Protein AF-A0A965HKH0-F1 (afdb_monomer)

Radius of gyration: 16.08 Å; Cα contacts (8 Å, |Δi|>4): 166; chains: 1; bounding box: 34×50×38 Å

pLDDT: mean 89.98, std 14.39, range [43.97, 98.56]

Foldseek 3Di:
DDDDDDDDDDDPVLVVVLVVLLVVCLVVQPAADDAAKEKAKEFADAADPPDDDQAKAADPDDPDQVSVVVSNLVSVCVSRNHVHSVSYPHYHYGYIYHGPPGDTDMDMDMDHD

Solvent-accessible surface area (backbone atoms only — not comparable to full-atom values): 6684 Å² total; per-residue (Å²): 136,84,83,89,84,84,78,84,77,87,54,72,68,56,57,56,50,25,52,52,47,22,64,72,46,35,86,73,38,84,62,62,52,83,64,50,23,33,47,35,37,39,41,28,37,77,58,59,86,86,62,80,69,60,56,66,42,84,46,98,54,84,74,52,70,65,71,54,48,52,49,48,46,55,13,41,34,77,30,38,44,26,84,52,67,83,32,55,78,45,64,54,80,48,49,26,23,26,24,76,90,48,74,59,48,76,46,78,47,78,43,83,107

Nearest PDB structures (foldseek):
  2h8c-assembly2_D  TM=7.850E-01  e=2.850E-06  Escherichia coli
  1q8r-assembly1_B  TM=8.062E-01  e=9.392E-06  Escherichia coli
  2h8e-assembly1_A  TM=7.498E-01  e=8.226E-06  Escherichia coli
  2h8c-assembly2_C  TM=7.920E-01  e=1.146E-05  Escherichia coli
  1q8r-assembly1_A  TM=7.462E-01  e=2.222E-05  Escherichia coli

Mean predicted aligned error: 6.05 Å

Secondary structure (DSSP, 8-state):
-PPPP--PPPPHHHHHHHHHHHHHHHTT--S-B-S-EEEEEEEEEPPPTT---SS-EE---SSPHHHHHHHHHHHHHHTTSBS-GGGEEE--EEEEEPPTTPPPEEEEEEEE-

Structure (mmCIF, N/CA/C/O backbone):
data_AF-A0A965HKH0-F1
#
_entry.id   AF-A0A965HKH0-F1
#
loop_
_atom_site.group_PDB
_atom_site.id
_atom_site.type_symbol
_atom_site.label_atom_id
_atom_site.label_alt_id
_atom_site.label_comp_id
_atom_site.label_asym_id
_atom_site.label_entity_id
_atom_site.label_seq_id
_atom_site.pdbx_PDB_ins_code
_atom_site.Cartn_x
_atom_site.Cartn_y
_atom_site.Cartn_z
_atom_site.occupancy
_atom_site.B_iso_or_equiv
_atom_site.auth_seq_id
_atom_site.auth_comp_id
_atom_site.auth_asym_id
_atom_site.auth_atom_id
_atom_site.pdbx_PDB_model_num
ATOM 1 N N . MET A 1 1 ? -1.987 -38.718 -3.101 1.00 46.09 1 MET A N 1
ATOM 2 C CA . MET A 1 1 ? -2.308 -37.330 -2.699 1.00 46.09 1 MET A CA 1
ATOM 3 C C . MET A 1 1 ? -1.262 -36.875 -1.693 1.00 46.09 1 MET A C 1
ATOM 5 O O . MET A 1 1 ? -1.150 -37.505 -0.653 1.00 46.09 1 MET A O 1
ATOM 9 N N . ALA A 1 2 ? -0.439 -35.874 -2.017 1.00 47.94 2 ALA A N 1
ATOM 10 C CA . ALA A 1 2 ? 0.545 -35.334 -1.072 1.00 47.94 2 ALA A CA 1
ATOM 11 C C . ALA A 1 2 ? -0.121 -34.291 -0.148 1.00 47.94 2 ALA A C 1
ATOM 13 O O . ALA A 1 2 ? -0.967 -33.537 -0.632 1.00 47.94 2 ALA A O 1
ATOM 14 N N . PRO A 1 3 ? 0.227 -34.229 1.151 1.00 62.06 3 PRO A N 1
ATOM 15 C CA . PRO A 1 3 ? -0.425 -33.327 2.091 1.00 62.06 3 PRO A CA 1
ATOM 16 C C . PRO A 1 3 ? 0.037 -31.875 1.912 1.00 62.06 3 PRO A C 1
ATOM 18 O O . PRO A 1 3 ? 1.215 -31.589 1.681 1.00 62.06 3 PRO A O 1
ATOM 21 N N . TRP A 1 4 ? -0.916 -30.957 2.055 1.00 52.53 4 TRP A N 1
ATOM 22 C CA . TRP A 1 4 ? -0.714 -29.511 2.083 1.00 52.53 4 TRP A CA 1
ATOM 23 C C . TRP A 1 4 ? 0.180 -29.112 3.270 1.00 52.53 4 TRP A C 1
ATOM 25 O O . TRP A 1 4 ? -0.159 -29.382 4.421 1.00 52.53 4 TRP A O 1
ATOM 35 N N . ARG A 1 5 ? 1.331 -28.472 3.012 1.00 49.81 5 ARG A N 1
ATOM 36 C CA . ARG A 1 5 ? 2.206 -27.907 4.059 1.00 49.81 5 ARG A CA 1
ATOM 37 C C . ARG A 1 5 ? 1.890 -26.421 4.274 1.00 49.81 5 ARG A C 1
ATOM 39 O O . ARG A 1 5 ? 1.932 -25.646 3.324 1.00 49.81 5 ARG A O 1
ATOM 46 N N . LEU A 1 6 ? 1.680 -26.015 5.528 1.00 43.97 6 LEU A N 1
ATOM 47 C CA . LEU A 1 6 ? 1.648 -24.619 6.000 1.00 43.97 6 LEU A CA 1
ATOM 48 C C . LEU A 1 6 ? 2.738 -24.404 7.069 1.00 43.97 6 LEU A C 1
ATOM 50 O O . LEU A 1 6 ? 3.122 -25.368 7.727 1.00 43.97 6 LEU A O 1
ATOM 54 N N . PRO A 1 7 ? 3.145 -23.159 7.369 1.00 47.53 7 PRO A N 1
ATOM 55 C CA . PRO A 1 7 ? 3.683 -22.140 6.474 1.00 47.53 7 PRO A CA 1
ATOM 56 C C . PRO A 1 7 ? 5.145 -21.798 6.845 1.00 47.53 7 PRO A C 1
ATO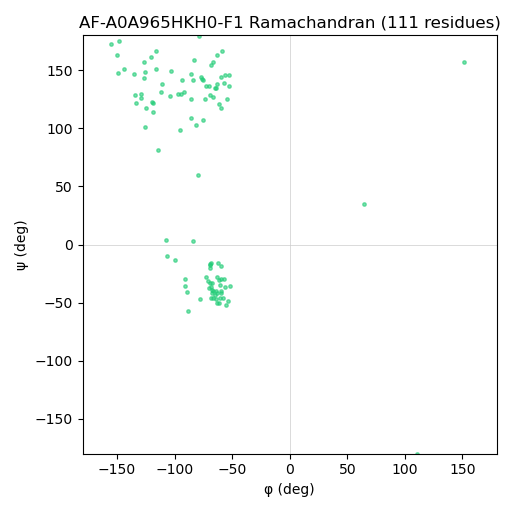M 58 O O . PRO A 1 7 ? 5.647 -22.141 7.914 1.00 47.53 7 PRO A O 1
ATOM 61 N N . LYS A 1 8 ? 5.850 -21.094 5.951 1.00 47.75 8 LYS A N 1
ATOM 62 C CA . LYS A 1 8 ? 7.179 -20.534 6.248 1.00 47.75 8 LYS A CA 1
ATOM 63 C C . LYS A 1 8 ? 7.056 -19.467 7.342 1.00 47.75 8 LYS A C 1
ATOM 65 O O . LYS A 1 8 ? 6.167 -18.622 7.283 1.00 47.75 8 LYS A O 1
ATOM 70 N N . THR A 1 9 ? 7.956 -19.516 8.319 1.00 46.03 9 THR A N 1
ATOM 71 C CA . THR A 1 9 ? 8.078 -18.554 9.420 1.00 46.03 9 THR A CA 1
ATOM 72 C C . THR A 1 9 ? 8.178 -17.109 8.916 1.00 46.03 9 THR A C 1
ATOM 74 O O . THR A 1 9 ? 8.749 -16.836 7.858 1.00 46.03 9 THR A O 1
ATOM 77 N N . ALA A 1 10 ? 7.612 -16.167 9.680 1.00 50.94 10 ALA A N 1
ATOM 78 C CA . ALA A 1 10 ? 7.646 -14.743 9.359 1.00 50.94 10 ALA A CA 1
ATOM 79 C C . ALA A 1 10 ? 9.096 -14.235 9.277 1.00 50.94 10 ALA A C 1
ATOM 81 O O . ALA A 1 10 ? 9.838 -14.255 10.260 1.00 50.94 10 ALA A O 1
ATOM 82 N N . ASN A 1 11 ? 9.488 -13.771 8.092 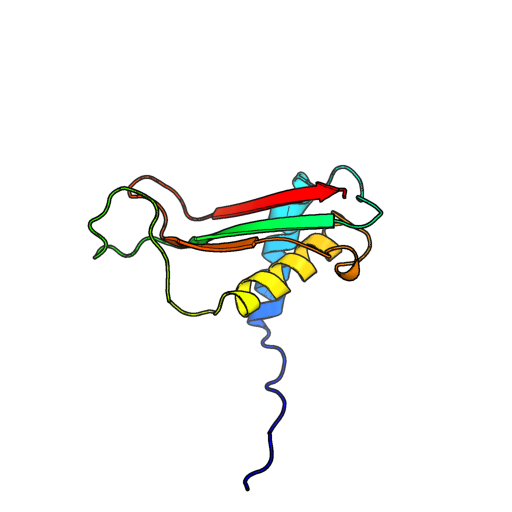1.00 57.97 11 ASN A N 1
ATOM 83 C CA . ASN A 1 11 ? 10.826 -13.266 7.809 1.00 57.97 11 ASN A CA 1
ATOM 84 C C . ASN A 1 11 ? 11.059 -11.920 8.530 1.00 57.97 11 ASN A C 1
ATOM 86 O O . ASN A 1 11 ? 10.197 -11.039 8.514 1.00 57.97 11 ASN A O 1
ATOM 90 N N . SER A 1 12 ? 12.229 -11.726 9.144 1.00 58.75 12 SER A N 1
ATOM 91 C CA . SER A 1 12 ? 12.616 -10.484 9.839 1.00 58.75 12 SER A CA 1
ATOM 92 C C . SER A 1 12 ? 12.560 -9.250 8.926 1.00 58.75 12 SER A C 1
ATOM 94 O O . SER A 1 12 ? 12.223 -8.155 9.382 1.00 58.75 12 SER A O 1
ATOM 96 N N . ALA A 1 13 ? 12.781 -9.443 7.621 1.00 62.91 13 ALA A N 1
ATOM 97 C CA . ALA A 1 13 ? 12.630 -8.418 6.590 1.00 62.91 13 ALA A CA 1
ATOM 98 C C . ALA A 1 13 ? 11.198 -7.849 6.500 1.00 62.91 13 ALA A C 1
ATOM 100 O O . ALA A 1 13 ? 11.025 -6.650 6.281 1.00 62.91 13 ALA A O 1
ATOM 101 N N . SER A 1 14 ? 10.168 -8.671 6.733 1.00 72.06 14 SER A N 1
ATOM 102 C CA . S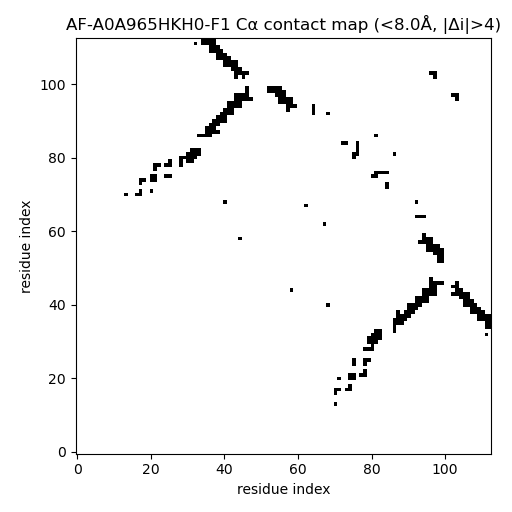ER A 1 14 ? 8.766 -8.230 6.700 1.00 72.06 14 SER A CA 1
ATOM 103 C C . SER A 1 14 ? 8.453 -7.263 7.844 1.00 72.06 14 SER A C 1
ATOM 105 O O . SER A 1 14 ? 7.784 -6.257 7.634 1.00 72.06 14 SER A O 1
ATOM 107 N N . LYS A 1 15 ? 9.003 -7.501 9.043 1.00 78.56 15 LYS A N 1
ATOM 108 C CA . LYS A 1 15 ? 8.826 -6.603 10.199 1.00 78.56 15 LYS A CA 1
ATOM 109 C C . LYS A 1 15 ? 9.492 -5.244 9.981 1.00 78.56 15 LYS A C 1
ATOM 111 O O . LYS A 1 15 ? 8.918 -4.219 10.341 1.00 78.56 15 LYS A O 1
ATOM 116 N N . ALA A 1 16 ? 10.686 -5.223 9.387 1.00 84.81 16 ALA A N 1
ATOM 117 C CA . ALA A 1 16 ? 11.375 -3.976 9.054 1.00 84.81 16 ALA A CA 1
ATOM 118 C C . ALA A 1 16 ? 10.593 -3.152 8.016 1.00 84.81 16 ALA A C 1
ATOM 120 O O . ALA A 1 16 ? 10.479 -1.936 8.161 1.00 84.81 16 ALA A O 1
ATOM 121 N N . TYR A 1 17 ? 10.002 -3.818 7.018 1.00 86.75 17 TYR A N 1
ATOM 122 C CA . TYR A 1 17 ? 9.145 -3.175 6.022 1.00 86.75 17 TYR A CA 1
ATOM 123 C C . TYR A 1 17 ? 7.875 -2.574 6.641 1.00 86.75 17 TYR A C 1
ATOM 125 O O . TYR A 1 17 ? 7.575 -1.409 6.407 1.00 86.75 17 TYR A O 1
ATOM 133 N N . VAL A 1 18 ? 7.171 -3.313 7.503 1.00 89.31 18 VAL A N 1
ATOM 134 C CA . VAL A 1 18 ? 5.991 -2.783 8.214 1.00 89.31 18 VAL A CA 1
ATOM 135 C C . VAL A 1 18 ? 6.360 -1.547 9.035 1.00 89.31 18 VAL A C 1
ATOM 137 O O . VAL A 1 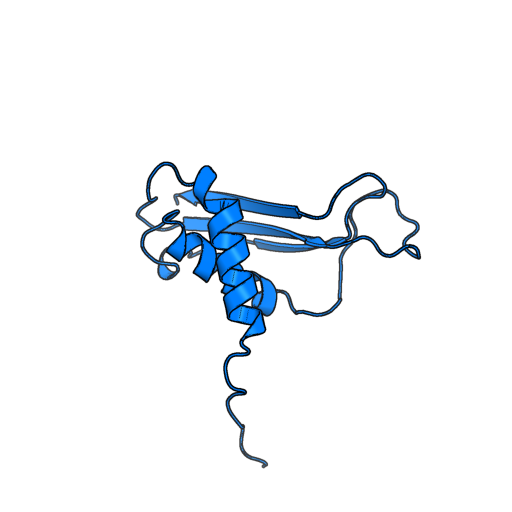18 ? 5.695 -0.522 8.935 1.00 89.31 18 VAL A O 1
ATOM 140 N N . ARG A 1 19 ? 7.468 -1.586 9.787 1.00 90.88 19 ARG A N 1
ATOM 141 C CA . ARG A 1 19 ? 7.923 -0.431 10.582 1.00 90.88 19 ARG A CA 1
ATOM 142 C C . ARG A 1 19 ? 8.199 0.810 9.732 1.00 90.88 19 ARG A C 1
ATOM 144 O O . ARG A 1 19 ? 7.859 1.913 10.157 1.00 90.88 19 ARG A O 1
ATOM 151 N N . SER A 1 20 ? 8.800 0.655 8.550 1.00 91.31 20 SER A N 1
ATOM 152 C CA . SER A 1 20 ? 9.055 1.802 7.671 1.00 91.31 20 SER A CA 1
ATOM 153 C C . SER A 1 20 ? 7.758 2.387 7.107 1.00 91.31 20 SER A C 1
ATOM 155 O O . SER A 1 20 ? 7.627 3.609 7.036 1.00 91.31 20 SER A O 1
ATOM 157 N N . LEU A 1 21 ? 6.771 1.541 6.794 1.00 94.38 21 LEU A N 1
ATOM 158 C CA . LEU A 1 21 ? 5.436 1.978 6.385 1.00 94.38 21 LEU A CA 1
ATOM 159 C C . LEU A 1 21 ? 4.700 2.713 7.510 1.00 94.38 21 LEU A C 1
ATOM 161 O O . LEU A 1 21 ? 4.127 3.772 7.255 1.00 94.38 21 LEU A O 1
ATOM 165 N N . VAL A 1 22 ? 4.756 2.211 8.749 1.00 94.31 22 VAL A N 1
ATOM 166 C CA . VAL A 1 22 ? 4.183 2.896 9.923 1.00 94.31 22 VAL A CA 1
ATOM 167 C C . VAL A 1 22 ? 4.772 4.297 10.032 1.00 94.31 22 VAL A C 1
ATOM 169 O O . VAL A 1 22 ? 4.036 5.278 10.057 1.00 94.31 22 VAL A O 1
ATOM 172 N N . PHE A 1 23 ? 6.102 4.413 10.020 1.00 93.19 23 PHE A N 1
ATOM 173 C CA . PHE A 1 23 ? 6.772 5.707 10.134 1.00 93.19 23 PHE A CA 1
ATOM 174 C C . PHE A 1 23 ? 6.393 6.668 8.996 1.00 93.19 23 PHE A C 1
ATOM 176 O O . PHE A 1 23 ? 6.058 7.825 9.245 1.00 93.19 23 PHE A O 1
ATOM 183 N N . ALA A 1 24 ? 6.395 6.191 7.747 1.00 92.81 24 ALA A N 1
ATOM 184 C CA . ALA A 1 24 ? 6.085 7.014 6.581 1.00 92.81 24 ALA A CA 1
ATOM 185 C C . ALA A 1 24 ? 4.619 7.484 6.535 1.00 92.81 24 ALA A C 1
ATOM 187 O O . ALA A 1 24 ? 4.346 8.580 6.027 1.00 92.81 24 ALA A O 1
ATOM 188 N N . SER A 1 25 ? 3.697 6.659 7.042 1.00 93.31 25 SER A N 1
ATOM 189 C CA . SER A 1 25 ? 2.249 6.885 6.978 1.00 93.31 25 SER A CA 1
ATOM 190 C C . SER A 1 25 ? 1.691 7.645 8.181 1.00 93.31 25 SER A C 1
ATOM 192 O O . SER A 1 25 ? 0.743 8.406 8.009 1.00 93.31 25 SER A O 1
ATOM 194 N N . LYS A 1 26 ? 2.297 7.521 9.371 1.00 91.94 26 LYS A N 1
ATOM 195 C CA . LYS A 1 26 ? 1.788 8.092 10.633 1.00 91.94 26 LYS A CA 1
ATOM 196 C C . LYS A 1 26 ? 1.456 9.583 10.557 1.00 91.94 26 LYS A C 1
ATOM 198 O O . LYS A 1 26 ? 0.474 10.021 11.135 1.00 91.94 26 LYS A O 1
ATOM 203 N N . ARG A 1 27 ? 2.227 10.361 9.792 1.00 93.00 27 ARG A N 1
ATOM 204 C CA . ARG A 1 27 ? 1.980 11.801 9.571 1.00 93.00 27 ARG A CA 1
ATOM 205 C C . ARG A 1 27 ? 0.652 12.130 8.872 1.00 93.00 27 ARG A C 1
ATOM 207 O O . ARG A 1 27 ? 0.257 13.288 8.862 1.00 93.00 27 ARG A O 1
ATOM 214 N N . TYR A 1 28 ? 0.008 11.150 8.242 1.00 93.06 28 TYR A N 1
ATOM 215 C CA . TYR A 1 28 ? -1.279 11.313 7.563 1.00 93.06 28 TYR A CA 1
ATOM 216 C C . TYR A 1 28 ? -2.466 10.836 8.410 1.00 93.06 28 TYR A C 1
ATOM 218 O O . TYR A 1 28 ? -3.605 11.159 8.074 1.00 93.06 28 TYR A O 1
ATOM 226 N N . ALA A 1 29 ? -2.221 10.098 9.497 1.00 90.25 29 ALA A N 1
ATOM 227 C CA . ALA A 1 29 ? -3.259 9.689 10.432 1.00 90.25 29 ALA A CA 1
ATOM 228 C C . ALA A 1 29 ? -3.648 10.891 11.303 1.00 90.25 29 ALA A C 1
ATOM 230 O O . ALA A 1 29 ? -2.869 11.332 12.146 1.00 90.25 29 ALA A O 1
ATOM 231 N N . LYS A 1 30 ? -4.835 11.455 11.056 1.00 87.12 30 LYS A N 1
ATOM 232 C CA . LYS A 1 30 ? -5.391 12.552 11.866 1.00 87.12 30 LYS A CA 1
ATOM 233 C C . LYS A 1 30 ? -6.197 12.000 13.036 1.00 87.12 30 LYS A C 1
ATOM 235 O O . LYS A 1 30 ? -5.891 12.280 14.186 1.00 87.12 30 LYS A O 1
ATOM 240 N N . GLU A 1 31 ? -7.192 11.184 12.711 1.00 90.69 31 GLU A N 1
ATOM 241 C CA . GLU A 1 31 ? -8.102 10.526 13.644 1.00 90.69 31 GLU A CA 1
ATOM 242 C C . GLU A 1 31 ? -8.424 9.131 13.106 1.00 90.69 31 GLU A C 1
ATOM 244 O O . GLU A 1 31 ? -8.408 8.911 11.890 1.00 90.69 31 GLU A O 1
ATOM 249 N N . GLN A 1 32 ? -8.719 8.193 14.006 1.00 93.88 32 GLN A N 1
ATOM 250 C CA . GLN A 1 32 ? -9.131 6.853 13.606 1.00 93.88 32 GLN A CA 1
ATOM 251 C C . GLN A 1 32 ? -10.513 6.889 12.962 1.00 93.88 32 GLN A C 1
ATOM 253 O O . GLN A 1 32 ? -11.478 7.386 13.542 1.00 93.88 32 GLN A O 1
ATOM 258 N N . ILE A 1 33 ? -10.623 6.289 11.780 1.00 95.81 33 ILE A N 1
ATOM 259 C CA . ILE A 1 33 ? -11.908 6.122 11.109 1.00 95.81 33 ILE A CA 1
ATOM 260 C C . ILE A 1 33 ? -12.573 4.844 11.634 1.00 95.81 33 ILE A C 1
ATOM 262 O O . ILE A 1 33 ? -11.988 3.757 11.587 1.00 95.81 33 ILE A O 1
ATOM 266 N N . VAL A 1 34 ? -13.804 4.980 12.130 1.00 96.81 34 VAL A N 1
ATOM 267 C CA . VAL A 1 34 ? -14.612 3.880 12.683 1.00 96.81 34 VAL A CA 1
ATOM 268 C C . VAL A 1 34 ? -15.798 3.572 11.767 1.00 96.81 34 VAL A C 1
ATOM 270 O O . VAL A 1 34 ? -16.470 4.496 11.287 1.00 96.81 34 VAL A O 1
ATOM 273 N N . GLY A 1 35 ? -16.077 2.282 11.568 1.00 97.38 35 GLY A N 1
ATOM 274 C CA . GLY A 1 35 ? -17.130 1.752 10.694 1.00 97.38 35 GLY A CA 1
ATOM 275 C C . GLY A 1 35 ? -16.574 1.055 9.445 1.00 97.38 35 GLY A C 1
ATOM 276 O O . GLY A 1 35 ? -15.358 0.988 9.289 1.00 97.38 35 GLY A O 1
ATOM 277 N N . PRO A 1 36 ? -17.438 0.527 8.558 1.00 98.25 36 PRO A N 1
ATOM 278 C CA . PRO A 1 36 ? -17.009 -0.142 7.332 1.00 98.25 36 PRO A CA 1
ATOM 279 C C . PRO A 1 36 ? -16.279 0.823 6.387 1.00 98.25 36 PRO A C 1
ATOM 281 O O . PRO A 1 36 ? -16.682 1.971 6.192 1.00 98.25 36 PRO A O 1
ATOM 284 N N . LEU A 1 37 ? -15.194 0.341 5.787 1.00 98.44 37 LEU A N 1
ATOM 285 C CA . LEU A 1 37 ? -14.293 1.114 4.943 1.00 98.44 37 LEU A CA 1
ATOM 286 C C . LEU A 1 37 ? -14.096 0.449 3.583 1.00 98.44 37 LEU A C 1
ATOM 288 O O . LEU A 1 37 ? -13.943 -0.769 3.469 1.00 98.44 37 LEU A O 1
ATOM 292 N N . ARG A 1 38 ? -13.986 1.292 2.557 1.00 98.25 38 ARG A N 1
ATOM 293 C CA . ARG A 1 38 ? -13.336 0.969 1.291 1.00 98.25 38 ARG A CA 1
ATOM 294 C C . ARG A 1 38 ? -11.895 1.482 1.315 1.00 98.25 38 ARG A C 1
ATOM 296 O O . ARG A 1 38 ? -11.669 2.652 1.621 1.00 98.25 38 ARG A O 1
ATOM 303 N N . CYS A 1 39 ? -10.933 0.629 0.969 1.00 98.12 39 CYS A N 1
ATOM 304 C CA . CYS A 1 39 ? -9.513 0.976 0.889 1.00 98.12 39 CYS A CA 1
ATOM 305 C C . CYS A 1 39 ? -8.953 0.616 -0.493 1.00 98.12 39 CYS A C 1
ATOM 307 O O . CYS A 1 39 ? -8.670 -0.548 -0.771 1.00 98.12 39 CYS A O 1
ATOM 309 N N . ASP A 1 40 ? -8.802 1.615 -1.363 1.0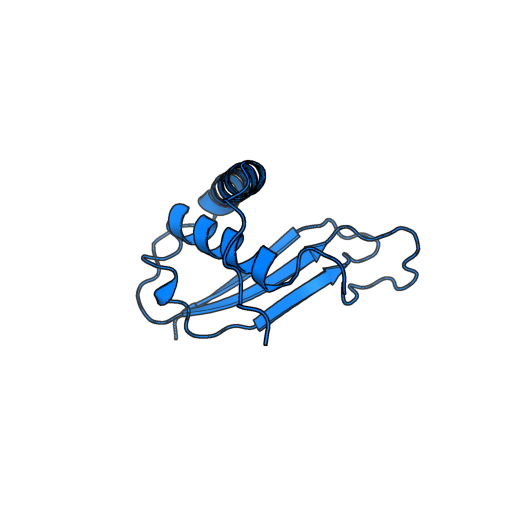0 98.56 40 ASP A N 1
ATOM 310 C CA . ASP A 1 40 ? -8.190 1.449 -2.681 1.00 98.56 40 ASP A CA 1
ATOM 311 C C . ASP A 1 40 ? -6.683 1.726 -2.602 1.00 98.56 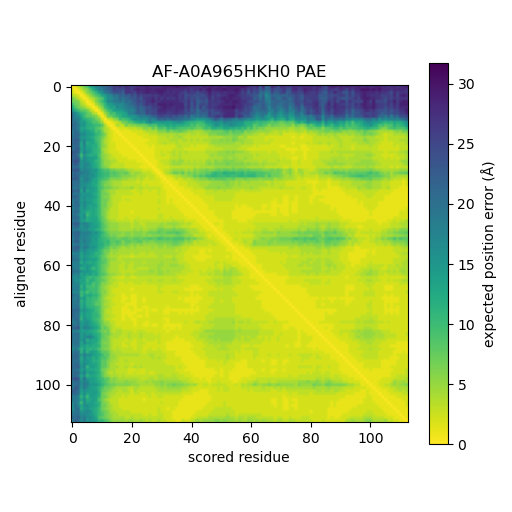40 ASP A C 1
ATOM 313 O O . ASP A 1 40 ? -6.254 2.754 -2.066 1.00 98.56 40 ASP A O 1
ATOM 317 N N . VAL A 1 41 ? -5.870 0.822 -3.153 1.00 98.44 41 VAL A N 1
ATOM 318 C CA . VAL A 1 41 ? -4.406 0.885 -3.060 1.00 98.44 41 VAL A CA 1
ATOM 319 C C . VAL A 1 41 ? -3.754 0.741 -4.432 1.00 98.44 41 VAL A C 1
ATOM 321 O O . VAL A 1 41 ? -3.995 -0.221 -5.159 1.00 98.44 41 VAL A O 1
ATOM 324 N N . THR A 1 42 ? -2.842 1.653 -4.769 1.00 98.44 42 THR A N 1
ATOM 325 C CA . THR A 1 42 ? -1.969 1.515 -5.943 1.00 98.44 42 THR A CA 1
ATOM 326 C C . THR A 1 42 ? -0.509 1.476 -5.513 1.00 98.44 42 THR A C 1
ATOM 328 O O . THR A 1 42 ? 0.051 2.460 -5.030 1.00 98.44 42 THR A O 1
ATOM 331 N N . PHE A 1 43 ? 0.134 0.330 -5.730 1.00 98.12 43 PHE A N 1
ATOM 332 C CA . PHE A 1 43 ? 1.575 0.178 -5.563 1.00 98.12 43 PHE A CA 1
ATOM 333 C C . PHE A 1 43 ? 2.288 0.606 -6.846 1.00 98.12 43 PHE A C 1
ATOM 335 O O . PHE A 1 43 ? 2.242 -0.105 -7.854 1.00 98.12 43 PHE A O 1
ATOM 342 N N . VAL A 1 44 ? 2.976 1.746 -6.799 1.00 97.94 44 VAL A N 1
ATOM 343 C CA . VAL A 1 44 ? 3.781 2.271 -7.905 1.00 97.94 44 VAL A CA 1
ATOM 344 C C . VAL A 1 44 ? 5.234 1.843 -7.703 1.00 97.94 44 VAL A C 1
ATOM 346 O O . VAL A 1 44 ? 5.991 2.422 -6.926 1.00 97.94 44 VAL A O 1
ATOM 349 N N . LEU A 1 45 ? 5.624 0.775 -8.390 1.00 96.81 45 LEU A N 1
ATOM 350 C CA . LEU A 1 45 ? 6.924 0.123 -8.287 1.00 96.81 45 LEU A CA 1
ATOM 351 C C . LEU A 1 45 ? 7.985 0.815 -9.144 1.00 96.81 45 LEU A C 1
ATOM 353 O O . LEU A 1 45 ? 7.693 1.478 -10.142 1.00 96.81 45 LEU A O 1
ATOM 357 N N . LYS A 1 46 ? 9.256 0.585 -8.797 1.00 96.56 46 LYS A N 1
ATOM 358 C CA . LYS A 1 46 ? 10.393 1.078 -9.579 1.00 96.56 46 LYS A CA 1
ATOM 359 C C . LYS A 1 46 ? 10.292 0.632 -11.033 1.00 96.56 46 LYS A C 1
ATOM 361 O O . LYS A 1 46 ? 10.204 -0.556 -11.340 1.00 96.56 46 LYS A O 1
ATOM 366 N N . ARG A 1 47 ? 10.352 1.619 -11.922 1.00 95.94 47 ARG A N 1
ATOM 367 C CA . ARG A 1 47 ? 10.337 1.420 -13.362 1.00 95.94 47 ARG A CA 1
ATOM 368 C C . ARG A 1 47 ? 11.609 0.695 -13.828 1.00 95.94 47 ARG A C 1
ATOM 370 O O . ARG A 1 47 ? 12.708 1.178 -13.546 1.00 95.94 47 ARG A O 1
ATOM 377 N N . PRO A 1 48 ? 11.500 -0.415 -14.579 1.00 95.62 48 PRO A N 1
ATOM 378 C CA . PRO A 1 48 ? 12.659 -1.036 -15.202 1.00 95.62 48 PRO A CA 1
ATOM 379 C C . PRO A 1 48 ? 13.085 -0.252 -16.452 1.00 95.62 48 PRO A C 1
ATOM 381 O O . PRO A 1 48 ? 12.244 0.223 -17.216 1.00 95.62 48 PRO A O 1
ATOM 384 N N . GLN A 1 49 ? 14.394 -0.173 -16.705 1.00 94.25 49 GLN A N 1
ATOM 385 C CA . GLN A 1 49 ? 14.961 0.593 -17.826 1.00 94.25 49 GLN A CA 1
ATOM 386 C C . GLN A 1 49 ? 14.462 0.116 -19.201 1.00 94.25 49 GLN A C 1
ATOM 388 O O . GLN A 1 49 ? 14.315 0.919 -20.116 1.00 94.25 49 GLN A O 1
ATOM 393 N N . ARG A 1 50 ? 14.133 -1.179 -19.333 1.00 93.88 50 ARG A N 1
ATOM 394 C CA . ARG A 1 50 ? 13.610 -1.783 -20.574 1.00 93.88 50 ARG A CA 1
ATOM 395 C C . ARG A 1 50 ? 12.206 -1.312 -20.970 1.00 93.88 50 ARG A C 1
ATOM 397 O O . ARG A 1 50 ? 11.768 -1.583 -22.085 1.00 93.88 50 ARG A O 1
ATOM 404 N N . LEU A 1 51 ? 11.458 -0.692 -20.055 1.00 94.31 51 LEU A N 1
ATOM 405 C CA . LEU A 1 51 ? 10.088 -0.276 -20.330 1.00 94.31 51 LEU A CA 1
ATOM 406 C C . LEU A 1 51 ? 10.106 0.948 -21.257 1.00 94.31 51 LEU A C 1
ATOM 408 O O . LEU A 1 51 ? 10.743 1.953 -20.939 1.00 94.31 51 LEU A O 1
ATOM 412 N N . LYS A 1 52 ? 9.400 0.874 -22.392 1.00 92.75 52 LYS A N 1
ATOM 413 C CA . LYS A 1 52 ? 9.371 1.947 -23.406 1.00 92.75 52 LYS A CA 1
ATOM 414 C C . LYS A 1 52 ? 8.234 2.958 -23.195 1.00 92.75 52 LYS A C 1
ATOM 416 O O . LYS A 1 52 ? 8.437 4.146 -23.406 1.00 92.75 52 LYS A O 1
ATOM 421 N N . ALA A 1 53 ? 7.067 2.507 -22.727 1.00 93.94 53 ALA A N 1
ATOM 422 C CA . ALA A 1 53 ? 5.870 3.342 -22.554 1.00 93.94 53 ALA A CA 1
ATOM 423 C C . ALA A 1 53 ? 6.068 4.450 -21.505 1.00 93.94 53 ALA A C 1
ATOM 425 O O . ALA A 1 53 ? 6.580 4.170 -20.427 1.00 93.94 53 ALA A O 1
ATOM 426 N N . SER A 1 54 ? 5.663 5.690 -21.778 1.00 93.56 54 SER A N 1
ATOM 427 C CA . SER A 1 54 ? 5.909 6.836 -20.883 1.00 93.56 54 SER A CA 1
ATOM 428 C C . SER A 1 54 ? 5.095 6.798 -19.585 1.00 93.56 54 SER A C 1
ATOM 430 O O . SER A 1 54 ? 5.624 7.163 -18.535 1.00 93.56 54 SER A O 1
ATOM 432 N N . GLY A 1 55 ? 3.840 6.346 -19.650 1.00 96.69 55 GLY A N 1
ATOM 433 C CA . GLY A 1 55 ? 2.928 6.270 -18.507 1.00 96.69 55 GLY A CA 1
ATOM 434 C C . GLY A 1 55 ? 3.172 5.076 -17.581 1.00 96.69 55 GLY A C 1
ATOM 435 O O . GLY A 1 55 ? 4.052 4.241 -17.821 1.00 96.69 55 GLY A O 1
ATOM 436 N N . ARG A 1 56 ? 2.354 4.991 -16.524 1.00 97.81 56 ARG A N 1
ATOM 437 C CA . ARG A 1 56 ? 2.288 3.813 -15.651 1.00 97.81 56 ARG A CA 1
ATOM 438 C C . ARG A 1 56 ? 1.881 2.580 -16.454 1.00 97.81 56 ARG A C 1
ATOM 440 O O . ARG A 1 56 ? 1.089 2.684 -17.388 1.00 97.81 56 ARG A O 1
ATOM 447 N N . GLN A 1 57 ? 2.427 1.418 -16.108 1.00 98.06 57 GLN A N 1
ATOM 448 C CA . GLN A 1 57 ? 2.154 0.145 -16.794 1.00 98.06 57 GLN A CA 1
ATOM 449 C C . GLN A 1 57 ? 1.921 -0.972 -15.776 1.00 98.06 57 GLN A C 1
ATOM 451 O O . GLN A 1 57 ? 2.580 -0.944 -14.740 1.00 98.06 57 GLN A O 1
ATOM 456 N N . PRO A 1 58 ? 1.065 -1.973 -16.042 1.00 97.69 58 PRO A N 1
ATOM 457 C CA . PRO A 1 58 ? 0.909 -3.125 -15.154 1.00 97.69 58 PRO A CA 1
ATOM 458 C C . PRO A 1 58 ? 2.249 -3.798 -14.826 1.00 97.69 58 PRO A C 1
ATOM 460 O O . PRO A 1 58 ? 3.086 -3.999 -15.707 1.00 97.69 58 PRO A O 1
ATOM 463 N N . ALA A 1 59 ? 2.453 -4.150 -13.554 1.00 97.12 59 ALA A N 1
ATOM 464 C CA . ALA A 1 59 ? 3.700 -4.735 -13.056 1.00 97.12 59 ALA A CA 1
ATOM 465 C C . ALA A 1 59 ? 3.511 -6.188 -12.569 1.00 97.12 59 ALA A C 1
ATOM 467 O O . ALA A 1 59 ? 3.409 -6.426 -11.358 1.00 97.12 59 ALA A O 1
ATOM 468 N N . PRO A 1 60 ? 3.496 -7.182 -13.482 1.00 96.06 60 PRO A N 1
ATOM 469 C CA . PRO A 1 60 ? 3.327 -8.598 -13.150 1.00 96.06 60 PRO A CA 1
ATOM 470 C C . PRO A 1 60 ? 4.641 -9.221 -12.638 1.00 96.06 60 PRO A C 1
ATOM 472 O O . PRO A 1 60 ? 5.194 -10.141 -13.232 1.00 96.06 60 PRO A O 1
ATOM 475 N N . VAL A 1 61 ? 5.185 -8.685 -11.544 1.00 94.88 61 VAL A N 1
ATOM 476 C CA . VAL A 1 61 ? 6.430 -9.157 -10.906 1.00 94.88 61 VAL A CA 1
ATOM 477 C C . VAL A 1 61 ? 6.221 -9.441 -9.430 1.00 94.88 61 VAL A C 1
ATOM 479 O O . VAL A 1 61 ? 5.328 -8.864 -8.824 1.00 94.88 61 VAL A O 1
ATOM 482 N N . ARG A 1 62 ? 7.053 -10.284 -8.816 1.00 92.31 62 ARG A N 1
ATOM 483 C CA . ARG A 1 62 ? 7.032 -10.476 -7.357 1.00 92.31 62 ARG A CA 1
ATOM 484 C C . ARG A 1 62 ? 7.482 -9.211 -6.604 1.00 92.31 62 ARG A C 1
ATOM 486 O O . ARG A 1 62 ? 8.239 -8.421 -7.170 1.00 92.31 62 ARG A O 1
ATOM 493 N N . PRO A 1 63 ? 7.095 -9.046 -5.325 1.00 90.50 63 PRO A N 1
ATOM 494 C CA . PRO A 1 63 ? 6.136 -9.863 -4.564 1.00 90.50 63 PRO A CA 1
ATOM 495 C C . PRO A 1 63 ? 4.701 -9.706 -5.082 1.00 90.50 63 PRO A C 1
ATOM 497 O O . PRO A 1 63 ? 4.371 -8.694 -5.696 1.00 90.50 63 PRO A O 1
ATOM 500 N N . ASP A 1 64 ? 3.858 -10.716 -4.873 1.00 91.94 64 ASP A N 1
ATOM 501 C CA . ASP A 1 64 ? 2.461 -10.713 -5.334 1.00 91.94 64 ASP A CA 1
ATOM 502 C C . ASP A 1 64 ? 1.638 -9.595 -4.679 1.00 91.94 64 ASP A C 1
ATOM 504 O O . ASP A 1 64 ? 2.047 -9.008 -3.678 1.00 91.94 64 ASP A O 1
ATOM 508 N N . ARG A 1 65 ? 0.480 -9.276 -5.263 1.00 94.25 65 ARG A N 1
ATOM 509 C CA . ARG A 1 65 ? -0.390 -8.184 -4.799 1.00 94.25 65 ARG A CA 1
ATOM 510 C C . ARG A 1 65 ? -0.729 -8.302 -3.315 1.00 94.25 65 ARG A C 1
ATOM 512 O O . ARG A 1 65 ? -0.527 -7.347 -2.574 1.00 94.25 65 ARG A O 1
ATOM 519 N N . ASP A 1 66 ? -1.157 -9.477 -2.880 1.00 92.19 66 ASP A N 1
ATOM 520 C CA . ASP A 1 66 ? -1.611 -9.679 -1.502 1.00 92.19 66 ASP A CA 1
ATOM 521 C C . ASP A 1 66 ? -0.430 -9.680 -0.512 1.00 92.19 66 ASP A C 1
ATOM 523 O O . ASP A 1 66 ? -0.553 -9.205 0.615 1.00 92.19 66 ASP A O 1
ATOM 527 N N . ASN A 1 67 ? 0.762 -10.076 -0.979 1.00 91.62 67 ASN A N 1
ATOM 528 C CA . ASN A 1 67 ? 2.015 -9.972 -0.223 1.00 91.62 67 ASN A CA 1
ATOM 529 C C . ASN A 1 67 ? 2.485 -8.520 -0.024 1.00 91.62 67 ASN A C 1
ATOM 531 O O . ASN A 1 67 ? 3.292 -8.264 0.867 1.00 91.62 67 ASN A O 1
ATOM 535 N N . LEU A 1 68 ? 2.015 -7.578 -0.848 1.00 93.94 68 LEU A N 1
ATOM 536 C CA . LEU A 1 68 ? 2.219 -6.140 -0.641 1.00 93.94 68 LEU A CA 1
ATOM 537 C C . LEU A 1 68 ? 1.105 -5.532 0.214 1.00 93.94 68 LEU A C 1
ATOM 539 O O . LEU A 1 68 ? 1.379 -4.708 1.084 1.00 93.94 68 LEU A O 1
ATOM 543 N N . LEU A 1 69 ? -0.141 -5.947 -0.029 1.00 95.56 69 LEU A N 1
ATOM 544 C CA . LEU A 1 69 ? -1.318 -5.401 0.638 1.00 95.56 69 LEU A CA 1
ATOM 545 C C . LEU A 1 69 ? -1.335 -5.727 2.133 1.00 95.56 69 LEU A C 1
ATOM 547 O O . LEU A 1 69 ? -1.552 -4.820 2.934 1.00 95.56 69 LEU A O 1
ATOM 551 N N . LYS A 1 70 ? -1.059 -6.980 2.520 1.00 92.81 70 LYS A N 1
ATOM 552 C CA . LYS A 1 70 ? -1.169 -7.387 3.927 1.00 92.81 70 LYS A CA 1
ATOM 553 C C . LYS A 1 70 ? -0.222 -6.597 4.850 1.00 92.81 70 LYS A C 1
ATOM 555 O O . LYS A 1 70 ? -0.715 -5.986 5.794 1.00 92.81 70 LYS A O 1
ATOM 560 N N . PRO A 1 71 ? 1.089 -6.469 4.556 1.00 94.62 71 PRO A N 1
ATOM 561 C CA . PRO A 1 71 ? 1.979 -5.638 5.370 1.00 94.62 71 PRO A CA 1
ATOM 562 C C . PRO A 1 71 ? 1.594 -4.153 5.402 1.00 94.62 71 PRO A C 1
ATOM 564 O O . PRO A 1 71 ? 1.866 -3.476 6.392 1.00 94.62 71 PRO A O 1
ATOM 567 N N . LEU A 1 72 ? 0.984 -3.629 4.332 1.00 96.19 72 LEU A N 1
ATOM 568 C CA . LEU A 1 72 ? 0.493 -2.252 4.306 1.00 96.19 72 LEU A CA 1
ATOM 569 C C . LEU A 1 72 ? -0.699 -2.068 5.249 1.00 96.19 72 LEU A C 1
ATOM 571 O O . LEU A 1 72 ? -0.705 -1.113 6.017 1.00 96.19 72 LEU A O 1
ATOM 575 N N . GLN A 1 73 ? -1.677 -2.974 5.229 1.00 96.25 73 GLN A N 1
ATOM 576 C CA . GLN A 1 73 ? -2.831 -2.921 6.134 1.00 96.25 73 GLN A CA 1
ATOM 577 C C . GLN A 1 73 ? -2.407 -3.065 7.600 1.00 96.25 73 GLN A C 1
ATOM 579 O O . GLN A 1 73 ? -2.847 -2.281 8.443 1.00 96.25 73 GLN A O 1
ATOM 584 N N . ASP A 1 74 ? -1.474 -3.976 7.892 1.00 95.25 74 ASP A N 1
ATOM 585 C CA . ASP A 1 74 ? -0.898 -4.123 9.233 1.00 95.25 74 ASP A CA 1
ATOM 586 C C . ASP A 1 74 ? -0.213 -2.818 9.687 1.00 95.25 74 ASP A C 1
ATOM 588 O O . ASP A 1 74 ? -0.368 -2.381 10.830 1.00 95.25 74 ASP A O 1
ATOM 592 N N . ALA A 1 75 ? 0.525 -2.161 8.783 1.00 96.00 75 ALA A N 1
ATOM 593 C CA . ALA A 1 75 ? 1.189 -0.892 9.065 1.00 96.00 75 ALA A CA 1
ATOM 594 C C . ALA A 1 75 ? 0.202 0.265 9.282 1.00 96.00 75 ALA A C 1
ATOM 596 O O . ALA A 1 75 ? 0.401 1.066 10.190 1.00 96.00 75 ALA A O 1
ATOM 597 N N . LEU A 1 76 ? -0.859 0.364 8.479 1.00 96.69 76 LEU A N 1
ATOM 598 C CA . LEU A 1 76 ? -1.868 1.421 8.614 1.00 96.69 76 LEU A CA 1
ATOM 599 C C . LEU A 1 76 ? -2.715 1.249 9.885 1.00 96.69 76 LEU A C 1
ATOM 601 O O . LEU A 1 76 ? -3.053 2.244 10.526 1.00 96.69 76 LEU A O 1
ATOM 605 N N . THR A 1 77 ? -2.959 0.004 10.307 1.00 96.62 77 THR A N 1
ATOM 606 C CA . THR A 1 77 ? -3.562 -0.312 11.613 1.00 96.62 77 THR A CA 1
ATOM 607 C C . THR A 1 77 ? -2.657 0.162 12.753 1.00 96.62 77 THR A C 1
ATOM 609 O O . THR A 1 77 ? -3.084 0.931 13.608 1.00 96.62 77 THR A O 1
ATOM 612 N N . GLN A 1 78 ? -1.365 -0.189 12.722 1.00 95.75 78 GLN A N 1
ATOM 613 C CA . GLN A 1 78 ? -0.379 0.283 13.711 1.00 95.75 78 GLN A CA 1
ATOM 614 C C . GLN A 1 78 ? -0.176 1.807 13.694 1.00 95.75 78 GLN A C 1
ATOM 616 O O . GLN A 1 78 ? 0.199 2.399 14.707 1.00 95.75 78 GLN A O 1
ATOM 621 N N . ALA A 1 79 ? -0.400 2.449 12.548 1.00 95.88 79 ALA A N 1
ATOM 622 C CA . ALA A 1 79 ? -0.346 3.897 12.387 1.00 95.88 79 ALA A CA 1
ATOM 623 C C . ALA A 1 79 ? -1.655 4.610 12.778 1.00 95.88 79 ALA A C 1
ATOM 625 O O . ALA A 1 79 ? -1.708 5.831 12.661 1.00 95.88 79 ALA A O 1
ATOM 626 N N . MET A 1 80 ? -2.666 3.888 13.278 1.00 96.19 80 MET A N 1
ATOM 627 C CA . MET A 1 80 ? -3.932 4.436 13.781 1.00 96.19 80 MET A CA 1
ATOM 628 C C . MET A 1 80 ? -4.795 5.128 12.707 1.00 96.19 80 MET A C 1
ATOM 630 O O . MET A 1 80 ? -5.484 6.101 13.000 1.00 96.19 80 MET A O 1
ATOM 634 N N . PHE A 1 81 ? -4.797 4.636 11.461 1.00 97.00 81 PHE A N 1
ATOM 635 C CA . PHE A 1 81 ? -5.755 5.106 10.439 1.00 97.00 81 PHE A CA 1
ATOM 636 C C . PHE A 1 81 ? -7.188 4.631 10.715 1.00 97.00 81 PHE A C 1
ATOM 638 O O . PHE A 1 81 ? -8.163 5.307 10.390 1.00 97.00 81 PHE A O 1
ATOM 645 N N . TRP A 1 82 ? -7.306 3.458 11.322 1.00 96.69 82 TRP A N 1
ATOM 646 C CA . TRP A 1 82 ? -8.546 2.800 11.708 1.00 96.69 82 TRP A CA 1
ATOM 647 C C . TRP A 1 82 ? -8.298 1.974 12.973 1.00 96.69 82 TRP A C 1
ATOM 649 O O . TRP A 1 82 ? -7.165 1.907 13.457 1.00 96.69 82 TRP A O 1
ATOM 659 N N . VAL A 1 83 ? -9.354 1.380 13.529 1.00 95.50 83 VAL A N 1
ATOM 660 C CA . VAL A 1 83 ? -9.257 0.569 14.754 1.00 95.50 83 VAL A CA 1
ATOM 661 C C . VAL A 1 83 ? -8.686 -0.814 14.452 1.00 95.50 83 VAL A C 1
ATOM 663 O O . VAL A 1 83 ? -7.768 -1.257 15.133 1.00 95.50 83 VAL A O 1
ATOM 666 N N . ASP A 1 84 ? -9.198 -1.466 13.409 1.00 94.62 84 ASP A N 1
ATOM 667 C CA . ASP A 1 84 ? -8.830 -2.827 13.019 1.00 94.62 84 ASP A CA 1
ATOM 668 C C . ASP A 1 84 ? -8.951 -2.989 11.492 1.00 94.62 84 ASP A C 1
ATOM 670 O O . ASP A 1 84 ? -9.795 -2.330 10.870 1.00 94.62 84 ASP A O 1
ATOM 674 N N . ASP A 1 85 ? -8.103 -3.817 10.870 1.00 93.75 85 ASP A N 1
ATOM 675 C CA . ASP A 1 85 ? -8.133 -4.038 9.417 1.00 93.75 85 ASP A CA 1
ATOM 676 C C . ASP A 1 85 ? -9.383 -4.809 8.959 1.00 93.75 85 ASP A C 1
ATOM 678 O O . ASP A 1 85 ? -9.765 -4.692 7.794 1.00 93.75 85 ASP A O 1
ATOM 682 N N . SER A 1 86 ? -10.103 -5.474 9.873 1.00 96.25 86 SER A N 1
ATOM 683 C CA . SER A 1 86 ? -11.444 -6.033 9.630 1.00 96.25 86 SER A CA 1
ATOM 684 C C . SER A 1 86 ? -12.494 -4.993 9.230 1.00 96.25 86 SER A C 1
ATOM 686 O O . SER A 1 86 ? -13.510 -5.350 8.635 1.00 96.25 86 SER A O 1
ATOM 688 N N . GLN A 1 87 ? -12.257 -3.702 9.492 1.00 98.00 87 GLN A N 1
ATOM 689 C CA . GLN A 1 87 ? -13.136 -2.638 9.008 1.00 98.00 87 GLN A CA 1
ATOM 690 C C . GLN A 1 87 ? -13.067 -2.467 7.481 1.00 98.00 87 GLN A C 1
ATOM 692 O O . GLN A 1 87 ? -13.966 -1.862 6.900 1.00 98.00 87 GLN A O 1
ATOM 697 N N . ILE A 1 88 ? -12.030 -2.977 6.805 1.00 97.62 88 ILE A N 1
ATOM 698 C CA . ILE A 1 88 ? -11.887 -2.886 5.348 1.00 97.62 88 ILE A CA 1
ATOM 699 C C . ILE A 1 88 ? -12.725 -3.983 4.688 1.00 97.62 88 ILE A C 1
ATOM 701 O O . ILE A 1 88 ? -12.319 -5.140 4.619 1.00 97.62 88 ILE A O 1
ATOM 705 N N . VAL A 1 89 ? -13.882 -3.603 4.151 1.00 98.12 89 VAL A N 1
ATOM 706 C CA . VAL A 1 89 ? -14.840 -4.537 3.531 1.00 98.12 89 VAL A CA 1
ATOM 707 C C . VAL A 1 89 ? -14.866 -4.449 2.003 1.00 98.12 89 VAL A C 1
ATOM 709 O O . VAL A 1 89 ? -15.473 -5.290 1.345 1.00 98.12 89 VAL A O 1
ATOM 712 N N . ALA A 1 90 ? -14.213 -3.439 1.421 1.00 97.88 90 ALA A N 1
ATOM 713 C CA . ALA A 1 90 ? -14.139 -3.239 -0.024 1.00 97.88 90 ALA A CA 1
ATOM 714 C C . ALA A 1 90 ? -12.831 -2.552 -0.446 1.00 97.88 90 ALA A C 1
ATOM 716 O O . ALA A 1 90 ? -12.161 -1.903 0.359 1.00 97.88 90 ALA A O 1
ATOM 717 N N . GLY A 1 91 ? -12.498 -2.634 -1.734 1.00 97.44 91 GLY A N 1
ATOM 718 C CA . GLY A 1 91 ? -11.380 -1.897 -2.322 1.00 97.44 91 GLY A CA 1
ATOM 719 C C . GLY A 1 91 ? -10.757 -2.598 -3.518 1.00 97.44 91 GLY A C 1
ATOM 720 O O . GLY A 1 91 ? -10.857 -3.815 -3.673 1.00 97.44 91 GLY A O 1
ATOM 721 N N . GLU A 1 92 ? -10.096 -1.817 -4.364 1.00 97.69 92 GLU A N 1
ATOM 722 C CA . GLU A 1 92 ? -9.271 -2.322 -5.454 1.00 97.69 92 GLU A CA 1
ATOM 723 C C . GLU A 1 92 ? -7.789 -2.223 -5.104 1.00 97.69 92 GLU A C 1
ATOM 725 O O . GLU A 1 92 ? -7.344 -1.346 -4.364 1.00 97.69 92 GLU A O 1
ATOM 730 N N . THR A 1 93 ? -6.986 -3.141 -5.639 1.00 98.06 93 THR A N 1
ATOM 731 C CA . THR A 1 93 ? -5.537 -3.092 -5.453 1.00 98.06 93 THR A CA 1
ATOM 732 C C . THR A 1 93 ? -4.815 -3.319 -6.770 1.00 98.06 93 THR A C 1
ATOM 734 O O . THR A 1 93 ? -4.940 -4.375 -7.394 1.00 98.06 93 THR A O 1
ATOM 737 N N . PHE A 1 94 ? -3.998 -2.3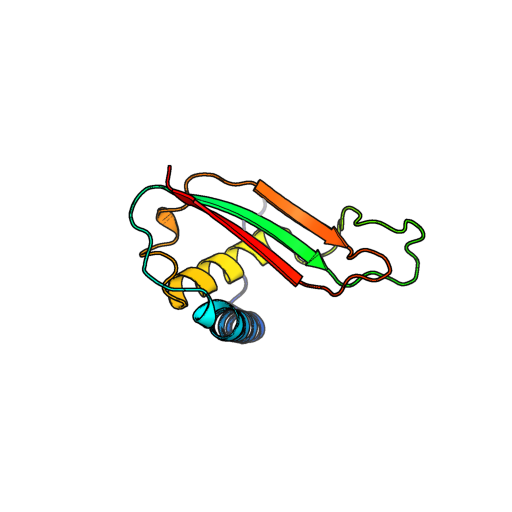41 -7.157 1.00 97.75 94 PHE A N 1
ATOM 738 C CA . PHE A 1 94 ? -3.216 -2.363 -8.387 1.00 97.75 94 PHE A CA 1
ATOM 739 C C . PHE A 1 94 ? -1.717 -2.366 -8.109 1.00 97.75 94 PHE A C 1
ATOM 741 O O . PHE A 1 94 ? -1.227 -1.812 -7.124 1.00 97.75 94 PHE A O 1
ATOM 748 N N . LYS A 1 95 ? -0.971 -2.967 -9.036 1.00 97.75 95 LYS A N 1
ATOM 749 C CA . LYS A 1 95 ? 0.487 -2.885 -9.086 1.00 97.75 95 LYS A CA 1
ATOM 750 C C . LYS A 1 95 ? 0.918 -2.374 -10.439 1.00 97.75 95 LYS A C 1
ATOM 752 O O . LYS A 1 95 ? 0.710 -3.039 -11.457 1.00 97.75 95 LYS A O 1
ATOM 757 N N . LEU A 1 96 ? 1.556 -1.218 -10.428 1.00 97.94 96 LEU A N 1
ATOM 758 C CA . LEU A 1 96 ? 1.992 -0.525 -11.623 1.00 97.94 96 LEU A CA 1
ATOM 759 C C . LEU A 1 96 ? 3.487 -0.236 -11.527 1.00 97.94 96 LEU A C 1
ATOM 761 O O . LEU A 1 96 ? 4.016 -0.015 -10.447 1.00 97.94 96 LEU A O 1
ATOM 765 N N . TYR A 1 97 ? 4.187 -0.215 -12.651 1.00 98.12 97 TYR A N 1
ATOM 766 C CA . TYR A 1 97 ? 5.476 0.449 -12.757 1.00 98.12 97 TYR A CA 1
ATOM 767 C C . TYR A 1 97 ? 5.254 1.953 -12.834 1.00 98.12 97 TYR A C 1
ATOM 769 O O . TYR A 1 97 ? 4.330 2.400 -13.516 1.00 98.12 97 TYR A O 1
ATOM 777 N N . ALA A 1 98 ? 6.139 2.714 -12.195 1.00 97.88 98 ALA A N 1
ATOM 778 C CA . ALA A 1 98 ? 6.168 4.163 -12.303 1.00 97.88 98 ALA A CA 1
ATOM 779 C C . ALA A 1 98 ? 6.289 4.625 -13.767 1.00 97.88 98 ALA A C 1
ATOM 781 O O . ALA A 1 98 ? 6.961 3.997 -14.604 1.00 97.88 98 ALA A O 1
ATOM 782 N N . GLY A 1 99 ? 5.657 5.759 -14.062 1.00 96.94 99 GLY A N 1
ATOM 783 C CA . GLY A 1 99 ? 5.891 6.510 -15.290 1.00 96.94 99 GLY A CA 1
ATOM 784 C C . GLY A 1 99 ? 7.355 6.946 -15.436 1.00 96.94 99 GLY A C 1
ATOM 785 O O . GLY A 1 99 ? 8.154 6.874 -14.504 1.00 96.94 99 GLY A O 1
ATOM 786 N N . LYS A 1 100 ? 7.738 7.399 -16.633 1.00 95.44 100 LYS A N 1
ATOM 787 C CA . LYS A 1 100 ? 9.137 7.719 -16.979 1.00 95.44 100 LYS A CA 1
ATOM 788 C C . LYS A 1 100 ? 9.788 8.742 -16.035 1.00 95.44 100 LYS A C 1
ATOM 790 O O . LYS A 1 100 ? 10.974 8.619 -15.749 1.00 95.44 100 LYS A O 1
ATOM 795 N N . THR A 1 101 ? 9.029 9.733 -15.576 1.00 94.12 101 THR A N 1
ATOM 796 C CA . THR A 1 101 ? 9.491 10.822 -14.695 1.00 94.12 101 THR A CA 1
ATOM 797 C C . THR A 1 101 ? 8.968 10.695 -13.263 1.00 94.12 101 THR A C 1
ATOM 799 O O . THR A 1 101 ? 9.200 11.568 -12.431 1.00 94.12 101 THR A O 1
ATOM 802 N N . GLU A 1 102 ? 8.253 9.613 -12.966 1.00 95.94 102 GLU A N 1
ATOM 803 C CA . GLU A 1 102 ? 7.567 9.408 -11.700 1.00 95.94 102 GLU A CA 1
ATOM 804 C C . GLU A 1 102 ? 8.442 8.621 -10.718 1.00 95.94 102 GLU A C 1
ATOM 806 O O . GLU A 1 102 ? 9.144 7.676 -11.089 1.00 95.94 102 GLU A O 1
ATOM 811 N N . LYS A 1 103 ? 8.389 9.000 -9.438 1.00 96.44 103 LYS A N 1
ATOM 812 C CA . LYS A 1 103 ? 9.055 8.253 -8.369 1.00 96.44 103 LYS A CA 1
ATOM 813 C C . LYS A 1 103 ? 8.149 7.123 -7.864 1.00 96.44 103 LYS A C 1
ATOM 815 O O . LYS A 1 103 ? 6.939 7.314 -7.799 1.00 96.44 103 LYS A O 1
ATOM 820 N N . PRO A 1 104 ? 8.716 5.977 -7.447 1.00 96.50 104 PRO A N 1
ATOM 821 C CA . PRO A 1 104 ? 7.948 4.922 -6.793 1.00 96.50 104 PRO A CA 1
ATOM 822 C C . PRO A 1 104 ? 7.244 5.442 -5.540 1.00 96.50 104 PRO A C 1
ATOM 824 O O . PRO A 1 104 ? 7.837 6.191 -4.760 1.00 96.50 104 PRO A O 1
ATOM 827 N N . CYS A 1 105 ? 6.003 5.021 -5.333 1.00 96.56 105 CYS A N 1
ATOM 828 C CA . CYS A 1 105 ? 5.185 5.421 -4.197 1.00 96.56 105 CYS A CA 1
ATOM 829 C C . CYS A 1 105 ? 4.107 4.370 -3.900 1.00 96.56 105 CYS A C 1
ATOM 831 O O . CYS A 1 105 ? 3.925 3.394 -4.633 1.00 96.56 105 CYS A O 1
ATOM 833 N N . ILE A 1 106 ? 3.406 4.571 -2.788 1.00 97.69 106 ILE A N 1
ATOM 834 C CA . ILE A 1 106 ? 2.188 3.841 -2.454 1.00 97.69 106 ILE A CA 1
ATOM 835 C C . ILE A 1 106 ? 1.098 4.890 -2.333 1.00 97.69 106 ILE A C 1
ATOM 837 O O . ILE A 1 106 ? 1.223 5.831 -1.550 1.00 97.69 106 ILE A O 1
ATOM 841 N N . GLU A 1 107 ? 0.051 4.724 -3.123 1.00 97.69 107 GLU A N 1
ATOM 842 C CA . GLU A 1 107 ? -1.130 5.571 -3.078 1.00 97.69 107 GLU A CA 1
ATOM 843 C C . GLU A 1 107 ? -2.233 4.803 -2.369 1.00 97.69 107 GLU A C 1
ATOM 845 O O . GLU A 1 107 ? -2.515 3.656 -2.719 1.00 97.69 107 GLU A O 1
ATOM 850 N N . VAL A 1 108 ? -2.829 5.429 -1.360 1.00 97.50 108 VAL A N 1
ATOM 851 C CA . VAL A 1 108 ? -3.888 4.835 -0.548 1.00 97.50 108 VAL A CA 1
ATOM 852 C C . VAL A 1 108 ? -5.041 5.821 -0.493 1.00 97.50 108 VAL A C 1
ATOM 854 O O . VAL A 1 108 ? -4.851 6.979 -0.120 1.00 97.50 108 VAL A O 1
ATOM 857 N N . LYS A 1 109 ? -6.236 5.359 -0.856 1.00 97.50 109 LYS A N 1
ATOM 858 C CA . LYS A 1 109 ? -7.482 6.107 -0.713 1.00 97.50 109 LYS A CA 1
ATOM 859 C C . LYS A 1 109 ? -8.412 5.334 0.207 1.00 97.50 109 LYS A C 1
ATOM 861 O O . LYS A 1 109 ? -8.764 4.193 -0.074 1.00 97.50 109 LYS A O 1
ATOM 866 N N . ILE A 1 110 ? -8.817 5.982 1.292 1.00 96.88 110 ILE A N 1
ATOM 867 C CA . ILE A 1 110 ? -9.721 5.414 2.291 1.00 96.88 110 ILE A CA 1
ATOM 868 C C . ILE A 1 110 ? -11.038 6.174 2.200 1.00 96.88 110 ILE A C 1
ATOM 870 O O . IL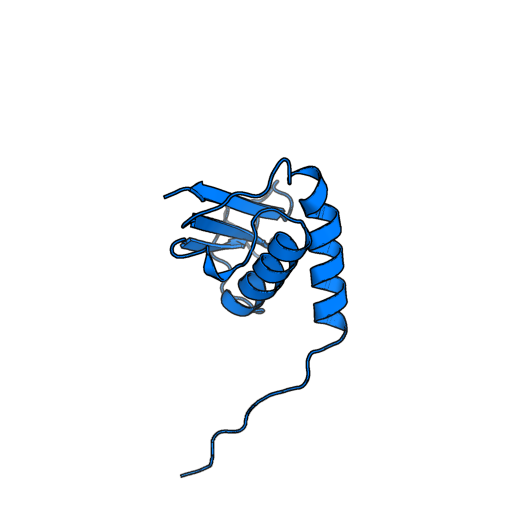E A 1 110 ? -11.052 7.404 2.146 1.00 96.88 110 ILE A O 1
ATOM 874 N N . THR A 1 111 ? -12.149 5.454 2.130 1.00 96.94 111 THR A N 1
ATOM 875 C CA . THR A 1 111 ? -13.496 6.027 2.087 1.00 96.94 111 THR A CA 1
ATOM 876 C C . THR A 1 111 ? -14.377 5.260 3.057 1.00 96.94 111 THR A C 1
ATOM 878 O O . THR A 1 111 ? -14.407 4.033 3.023 1.00 96.94 111 THR A O 1
ATOM 881 N N . LYS A 1 112 ? -15.068 5.979 3.941 1.00 96.75 112 LYS A N 1
ATOM 882 C CA . LYS A 1 112 ? -16.077 5.386 4.818 1.00 96.75 112 LYS A CA 1
ATOM 883 C C . LYS A 1 112 ? -17.317 5.033 3.994 1.00 96.75 112 LYS A C 1
ATOM 885 O O . LYS A 1 112 ? -17.698 5.827 3.132 1.00 96.75 112 LYS A O 1
ATOM 890 N N . LEU A 1 113 ? -17.876 3.849 4.235 1.00 95.56 113 LEU A N 1
ATOM 891 C CA . LEU A 1 113 ? -19.103 3.363 3.601 1.00 95.56 113 LEU A CA 1
ATOM 892 C C . LEU A 1 113 ? -20.338 3.696 4.440 1.00 95.56 113 LEU A C 1
ATOM 894 O O . LEU A 1 113 ? -20.206 3.769 5.686 1.00 95.56 113 LEU A O 1
#

Sequence (113 aa):
MAPWRLPKTANSASKAYVRSLVFASKRYAKEQIVGPLRCDVTFVLKRPQRLK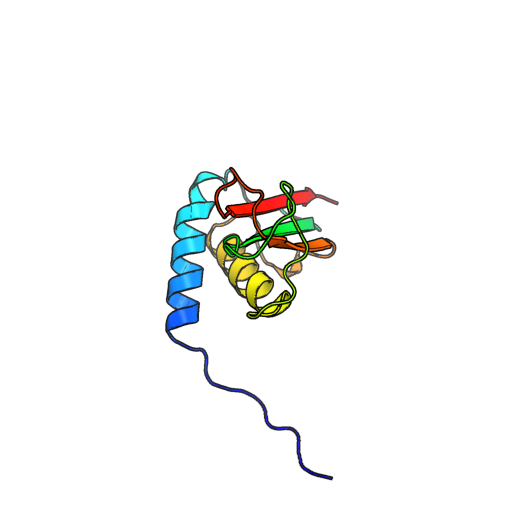ASGRQPAPVRPDRDNLLKPLQDALTQAMFWVDDSQIVAGETFKLYAGKTEKPCIEVKITKL